Protein AF-A0A7V8VPZ3-F1 (afdb_monomer_lite)

pLDDT: mean 85.4, std 10.97, range [43.06, 96.31]

Secondary structure (DSSP, 8-state):
------EEE-TTT--EEETTTS-TTS--HHHHHHHHHHHHHHHHHHHHHHHHHHHHHIIIII---TTS-HHHHHHHHHHHHHHHHHHHHHHHHHHHHHH-------

Sequence (106 aa):
MRASDRTVPCRNCERLYPDDELDRLLWCPSCRQVVIRRANLWARGAGLLAGLATAAWVVFGIGPSPRFPFVLWLVLIVAVYYFTMKIIRRIAFEVIRSSGVPPAEA

Foldseek 3Di:
DDQDPDWDAAPFARDTDRPVQADPNRHHPQQLVVLLVVLLVQLQVQLVVQLVVLVVCCCPPVNDDPVDDPVNSVVVSVVSSVVSSVVSSVVSSVVCVVVGDHRPDD

Radius of gyration: 20.94 Å; chains: 1; bounding box: 41×29×59 Å

Structure (mmCIF, N/CA/C/O backbone):
data_AF-A0A7V8VPZ3-F1
#
_entry.id   AF-A0A7V8VPZ3-F1
#
loop_
_atom_site.group_PDB
_atom_site.id
_atom_site.type_symbol
_atom_site.label_atom_id
_atom_site.label_alt_id
_atom_site.label_comp_id
_atom_site.label_asym_id
_atom_site.label_entity_id
_atom_site.label_seq_id
_atom_site.pdbx_PDB_ins_code
_atom_site.Cartn_x
_atom_site.Cartn_y
_atom_site.Cartn_z
_atom_site.occupancy
_atom_site.B_iso_or_equiv
_atom_site.auth_seq_id
_atom_site.auth_comp_id
_atom_site.auth_asym_id
_atom_site.auth_atom_id
_atom_site.pdbx_PDB_model_num
ATOM 1 N N . MET A 1 1 ? -24.248 20.539 26.799 1.00 47.78 1 MET A N 1
ATOM 2 C CA . MET A 1 1 ? -24.481 19.237 26.138 1.00 47.78 1 MET A CA 1
ATOM 3 C C . MET A 1 1 ? -23.985 18.177 27.106 1.00 47.78 1 MET A C 1
ATOM 5 O O . MET A 1 1 ? -22.819 18.243 27.464 1.00 47.78 1 MET A O 1
ATOM 9 N N . ARG A 1 2 ? -24.860 17.328 27.660 1.00 51.97 2 ARG A N 1
ATOM 10 C CA . ARG A 1 2 ? -24.427 16.265 28.584 1.00 51.97 2 ARG A CA 1
ATOM 11 C C . ARG A 1 2 ? -23.822 15.149 27.738 1.00 51.97 2 ARG A C 1
ATOM 13 O O . ARG A 1 2 ? -24.536 14.600 26.903 1.00 51.97 2 ARG A O 1
ATOM 20 N N . ALA A 1 3 ? -22.528 14.888 27.919 1.00 58.06 3 ALA A N 1
ATOM 21 C CA . ALA A 1 3 ? -21.892 13.678 27.418 1.00 58.06 3 ALA A CA 1
ATOM 22 C C . ALA A 1 3 ? -22.738 12.480 27.871 1.00 58.06 3 ALA A C 1
ATOM 24 O O . ALA A 1 3 ? -23.221 12.448 29.006 1.00 58.06 3 ALA A O 1
ATOM 25 N N . SER A 1 4 ? -23.025 11.571 26.948 1.00 60.44 4 SER A N 1
ATOM 26 C CA . SER A 1 4 ? -23.783 10.363 27.246 1.00 60.44 4 SER A CA 1
ATOM 27 C C . SER A 1 4 ? -22.965 9.539 28.239 1.00 60.44 4 SER A C 1
ATOM 29 O O . SER A 1 4 ? -21.902 9.049 27.887 1.00 60.44 4 SER A O 1
ATOM 31 N N . ASP A 1 5 ? -23.453 9.367 29.468 1.00 69.75 5 ASP A N 1
ATOM 32 C CA . ASP A 1 5 ? -22.814 8.567 30.535 1.00 69.75 5 ASP A CA 1
ATOM 33 C C . ASP A 1 5 ? -22.828 7.048 30.234 1.00 69.75 5 ASP A C 1
ATOM 35 O O . ASP A 1 5 ? -22.655 6.194 31.102 1.00 69.75 5 ASP A O 1
ATOM 39 N N . ARG A 1 6 ? -23.109 6.681 28.977 1.00 82.12 6 ARG A N 1
ATOM 40 C CA . ARG A 1 6 ? -23.107 5.304 28.500 1.00 82.12 6 ARG A CA 1
ATOM 41 C C . ARG A 1 6 ? -21.707 4.984 28.017 1.00 82.12 6 ARG A C 1
ATOM 43 O O . ARG A 1 6 ? -21.270 5.457 26.970 1.00 82.12 6 ARG A O 1
ATOM 50 N N . THR A 1 7 ? -21.027 4.150 28.784 1.00 88.19 7 THR A N 1
ATOM 51 C CA . THR A 1 7 ? -19.813 3.494 28.324 1.00 88.19 7 THR A CA 1
ATOM 52 C C . THR A 1 7 ? -20.190 2.249 27.531 1.00 88.19 7 THR A C 1
ATOM 54 O O . THR A 1 7 ? -21.060 1.475 27.933 1.00 88.19 7 THR A O 1
ATOM 57 N N . VAL A 1 8 ? -19.559 2.068 26.374 1.00 89.69 8 VAL A N 1
ATOM 58 C CA . VAL A 1 8 ? -19.759 0.906 25.503 1.00 89.69 8 VAL A CA 1
ATOM 59 C C . VAL A 1 8 ? -18.415 0.221 25.243 1.00 89.69 8 VAL A C 1
ATOM 61 O O . VAL A 1 8 ? -17.381 0.895 25.159 1.00 89.69 8 VAL A O 1
ATOM 64 N N . PRO A 1 9 ? -18.380 -1.120 25.158 1.00 89.94 9 PRO A N 1
ATOM 65 C CA . PRO A 1 9 ? -17.141 -1.842 24.914 1.00 89.94 9 PRO A CA 1
ATOM 66 C C . PRO A 1 9 ? -16.686 -1.654 23.464 1.00 89.94 9 PRO A C 1
ATOM 68 O O . PRO A 1 9 ? -17.462 -1.790 22.516 1.00 89.94 9 PRO A O 1
ATOM 71 N N . CYS A 1 10 ? -15.396 -1.378 23.281 1.00 89.12 10 CYS A N 1
ATOM 72 C CA . CYS A 1 10 ? -14.776 -1.382 21.963 1.00 89.12 10 CYS A CA 1
ATOM 73 C C . CYS A 1 10 ? -14.850 -2.785 21.352 1.00 89.12 10 CYS A C 1
ATOM 75 O O . CYS A 1 10 ? -14.414 -3.756 21.965 1.00 89.12 10 CYS A O 1
ATOM 77 N N . ARG A 1 11 ? -15.295 -2.892 20.098 1.00 87.94 11 ARG A N 1
ATOM 78 C CA . ARG A 1 11 ? -15.447 -4.173 19.390 1.00 87.94 11 ARG A CA 1
ATOM 79 C C . ARG A 1 11 ? -14.139 -4.962 19.229 1.00 87.94 11 ARG A C 1
ATOM 81 O O . ARG A 1 11 ? -14.186 -6.154 18.959 1.00 87.94 11 ARG A O 1
ATOM 88 N N . ASN A 1 12 ? -12.988 -4.297 19.327 1.00 86.81 12 ASN A N 1
ATOM 89 C CA . ASN A 1 12 ? -11.685 -4.916 19.087 1.00 86.81 12 ASN A CA 1
ATOM 90 C C . ASN A 1 12 ? -10.898 -5.219 20.372 1.00 86.81 12 ASN A C 1
ATOM 92 O O . ASN A 1 12 ? -10.349 -6.303 20.503 1.00 86.81 12 ASN A O 1
ATOM 96 N N . CYS A 1 13 ? -10.799 -4.259 21.298 1.00 86.88 13 CYS A N 1
ATOM 97 C CA . CYS A 1 13 ? -10.031 -4.426 22.541 1.00 86.88 13 CYS A CA 1
ATOM 98 C C . CYS A 1 13 ? -10.893 -4.641 23.789 1.00 86.88 13 CYS A C 1
ATOM 100 O O . CYS A 1 13 ? -10.332 -4.731 24.876 1.00 86.88 13 CYS A O 1
ATOM 102 N N . GLU A 1 14 ? -12.223 -4.634 23.648 1.00 88.06 14 GLU A N 1
ATOM 103 C CA . GLU A 1 14 ? -13.222 -4.859 24.708 1.00 88.06 14 GLU A CA 1
ATOM 104 C C . GLU A 1 14 ? -13.177 -3.882 25.895 1.00 88.06 14 GLU A C 1
ATOM 106 O O . GLU A 1 14 ? -13.995 -3.958 26.808 1.00 88.06 14 GLU A O 1
ATOM 111 N N . ARG A 1 15 ? -12.279 -2.892 25.870 1.00 87.25 15 ARG A N 1
ATOM 112 C CA . ARG A 1 15 ? -12.235 -1.823 26.872 1.00 87.25 15 ARG A CA 1
ATOM 113 C C . ARG A 1 15 ? -13.439 -0.898 26.727 1.00 87.25 15 ARG A C 1
ATOM 115 O O . ARG A 1 15 ? -13.870 -0.602 25.610 1.00 87.25 15 ARG A O 1
ATOM 122 N N . LEU A 1 16 ? -13.943 -0.430 27.864 1.00 90.44 16 LEU A N 1
ATOM 123 C CA . LEU A 1 16 ? -15.052 0.512 27.954 1.00 90.44 16 LEU A CA 1
ATOM 124 C C . LEU A 1 16 ? -14.574 1.919 27.594 1.00 90.44 16 LEU A C 1
ATOM 126 O O . LEU A 1 16 ? -13.602 2.409 28.167 1.00 90.44 16 LEU A O 1
ATOM 130 N N . TYR A 1 17 ? -15.273 2.554 26.660 1.00 89.06 17 TYR A N 1
ATOM 131 C CA . TYR A 1 17 ? -15.064 3.950 26.287 1.00 89.06 17 TYR A CA 1
ATOM 132 C C . TYR A 1 17 ? -16.410 4.691 26.283 1.00 89.06 17 TYR A C 1
ATOM 134 O O . TYR A 1 17 ? -17.450 4.046 26.107 1.00 89.06 17 TYR A O 1
ATOM 142 N N . PRO A 1 18 ? -16.418 6.019 26.484 1.00 89.38 18 PRO A N 1
ATOM 143 C CA . PRO A 1 18 ? -17.605 6.845 26.274 1.00 89.38 18 PRO A CA 1
ATOM 144 C C . PRO A 1 18 ? -18.126 6.685 24.840 1.00 89.38 18 PRO A C 1
ATOM 146 O O . PRO A 1 18 ? -17.331 6.714 23.904 1.00 89.38 18 PRO A O 1
ATOM 149 N N . ASP A 1 19 ? -19.437 6.515 24.648 1.00 86.94 19 ASP A N 1
ATOM 150 C CA . ASP A 1 19 ? -20.047 6.285 23.322 1.00 86.94 19 ASP A CA 1
ATOM 151 C C . ASP A 1 19 ? -19.671 7.355 22.272 1.00 86.94 19 ASP A C 1
ATOM 153 O O . ASP A 1 19 ? -19.563 7.061 21.084 1.00 86.94 19 ASP A O 1
ATOM 157 N N . ASP A 1 20 ? -19.391 8.589 22.700 1.00 88.38 20 ASP A N 1
ATOM 158 C CA . ASP A 1 20 ? -18.953 9.695 21.843 1.00 88.38 20 ASP A CA 1
ATOM 159 C C . ASP A 1 20 ? -17.486 9.608 21.381 1.00 88.38 20 ASP A C 1
ATOM 161 O O . ASP A 1 20 ? -17.115 10.253 20.396 1.00 88.38 20 ASP A O 1
ATOM 165 N N . GLU A 1 21 ? -16.655 8.795 22.037 1.00 86.75 21 GLU A N 1
ATOM 166 C CA . GLU A 1 21 ? -15.266 8.552 21.634 1.00 86.75 21 GLU A CA 1
ATOM 167 C C . GLU A 1 21 ? -15.114 7.395 20.637 1.00 86.75 21 GLU A C 1
ATOM 169 O O . GLU A 1 21 ? -14.086 7.300 19.949 1.00 86.75 21 GLU A O 1
ATOM 174 N N . LEU A 1 22 ? -16.102 6.499 20.545 1.00 87.44 22 LEU A N 1
ATOM 175 C CA . LEU A 1 22 ? -16.060 5.410 19.576 1.00 87.44 22 LEU A CA 1
ATOM 176 C C . LEU A 1 22 ? -16.502 5.886 18.187 1.00 87.44 22 LEU A C 1
ATOM 178 O O . LEU A 1 22 ? -17.355 6.755 18.016 1.00 87.44 22 LEU A O 1
ATOM 182 N N . ASP A 1 23 ? -15.922 5.286 17.145 1.00 88.12 23 ASP A N 1
ATOM 183 C CA . ASP A 1 23 ? -16.427 5.496 15.790 1.00 88.12 23 ASP A CA 1
ATOM 184 C C . ASP A 1 23 ? -17.795 4.811 15.576 1.00 88.12 23 ASP A C 1
ATOM 186 O O . ASP A 1 23 ? -18.251 4.009 16.390 1.00 88.12 23 ASP A O 1
ATOM 190 N N . ARG A 1 24 ? -18.438 5.070 14.427 1.00 85.25 24 ARG A N 1
ATOM 191 C CA . ARG A 1 24 ? -19.747 4.484 14.049 1.00 85.25 24 ARG A CA 1
ATOM 192 C C . ARG A 1 24 ? -19.823 2.949 14.103 1.00 85.25 24 ARG A C 1
ATOM 194 O O . ARG A 1 24 ? -20.900 2.389 13.946 1.00 85.25 24 ARG A O 1
ATOM 201 N N . LEU A 1 25 ? -18.694 2.266 14.228 1.00 84.06 25 LEU A N 1
ATOM 202 C CA . LEU A 1 25 ? -18.561 0.814 14.233 1.00 84.06 25 LEU A CA 1
ATOM 203 C C . LEU A 1 25 ? -18.042 0.301 15.587 1.00 84.06 25 LEU A C 1
ATOM 205 O O . LEU A 1 25 ? -17.619 -0.855 15.664 1.00 84.06 25 LEU A O 1
ATOM 209 N N . LEU A 1 26 ? -18.081 1.136 16.632 1.00 88.12 26 LEU A N 1
ATOM 210 C CA . LEU A 1 26 ? -17.642 0.837 17.995 1.00 88.12 26 LEU A CA 1
ATOM 211 C C . LEU A 1 26 ? -16.142 0.529 18.090 1.00 88.12 26 LEU A C 1
ATOM 213 O O . LEU A 1 26 ? -15.720 -0.379 18.808 1.00 88.12 26 LEU A O 1
ATOM 217 N N . TRP A 1 27 ? -15.310 1.262 17.346 1.00 88.94 27 TRP A N 1
ATOM 218 C CA . TRP A 1 27 ? -13.854 1.183 17.482 1.00 88.94 27 TRP A CA 1
ATOM 219 C C . TRP A 1 27 ? -13.300 2.400 18.210 1.00 88.94 27 TRP A C 1
ATOM 221 O O . TRP A 1 27 ? -13.571 3.537 17.829 1.00 88.94 27 TRP A O 1
ATOM 231 N N . CYS A 1 28 ? -12.447 2.153 19.202 1.00 89.81 28 CYS A N 1
ATOM 232 C CA . CYS A 1 28 ? -11.723 3.205 19.903 1.00 89.81 28 CYS A CA 1
ATOM 233 C C . CYS A 1 28 ? -10.596 3.809 19.027 1.00 89.81 28 CYS A C 1
ATOM 235 O O . CYS A 1 28 ? -10.074 3.150 18.109 1.00 89.81 28 CYS A O 1
ATOM 237 N N . PRO A 1 29 ? -10.168 5.056 19.306 1.00 88.19 29 PRO A N 1
ATOM 238 C CA . PRO A 1 29 ? -9.170 5.757 18.498 1.00 88.19 29 PRO A CA 1
ATOM 239 C C . PRO A 1 29 ? -7.804 5.056 18.466 1.00 88.19 29 PRO A C 1
ATOM 241 O O . PRO A 1 29 ? -7.135 5.081 17.430 1.00 88.19 29 PRO A O 1
ATOM 244 N N . SER A 1 30 ? -7.401 4.381 19.548 1.00 88.38 30 SER A N 1
ATOM 245 C CA . SER A 1 30 ? -6.135 3.638 19.615 1.00 88.38 30 SER A CA 1
ATOM 246 C C . SER A 1 30 ? -6.125 2.439 18.660 1.00 88.38 30 SER A C 1
ATOM 248 O O . SER A 1 30 ? -5.230 2.337 17.818 1.00 88.38 30 SER A O 1
ATOM 250 N N . CYS A 1 31 ? -7.158 1.589 18.694 1.00 87.25 31 CYS A N 1
ATOM 251 C CA . CYS A 1 31 ? -7.295 0.456 17.770 1.00 87.25 31 CYS A CA 1
ATOM 252 C C . CYS A 1 31 ? -7.331 0.929 16.311 1.00 87.25 31 CYS A C 1
ATOM 254 O O . CYS A 1 31 ? -6.659 0.362 15.445 1.00 87.25 31 CYS A O 1
ATOM 256 N N . ARG A 1 32 ? -8.045 2.028 16.035 1.00 87.81 32 ARG A N 1
ATOM 257 C CA . ARG A 1 32 ? -8.101 2.631 14.698 1.00 87.81 32 ARG A CA 1
ATOM 258 C C . ARG A 1 32 ? -6.728 3.104 14.214 1.00 87.81 32 ARG A C 1
ATOM 260 O O . ARG A 1 32 ? -6.386 2.874 13.052 1.00 87.81 32 ARG A O 1
ATOM 267 N N . GLN A 1 33 ? -5.926 3.739 15.071 1.00 89.44 33 GLN A N 1
ATOM 268 C CA . GLN A 1 33 ? -4.575 4.168 14.695 1.00 89.44 33 GLN A CA 1
ATOM 269 C C . GLN A 1 33 ? -3.674 2.986 14.324 1.00 89.44 33 GLN A C 1
ATOM 271 O O . GLN A 1 33 ? -2.916 3.089 13.356 1.00 89.44 33 GLN A O 1
ATOM 276 N N . VAL A 1 34 ? -3.776 1.858 15.033 1.00 88.44 34 VAL A N 1
ATOM 277 C CA . VAL A 1 34 ? -3.005 0.647 14.710 1.00 88.44 34 VAL A CA 1
ATOM 278 C C . VAL A 1 34 ? -3.368 0.127 13.319 1.00 88.44 34 VAL A C 1
ATOM 280 O O . VAL A 1 34 ? -2.469 -0.142 12.520 1.00 88.44 34 VAL A O 1
ATOM 283 N N . VAL A 1 35 ? -4.662 0.060 12.985 1.00 89.31 35 VAL A N 1
ATOM 284 C CA . VAL A 1 35 ? -5.121 -0.370 11.649 1.00 89.31 35 VAL A CA 1
ATOM 285 C C . VAL A 1 35 ? -4.570 0.549 10.570 1.00 89.31 35 VAL A C 1
ATOM 287 O O . VAL A 1 35 ? -4.027 0.073 9.578 1.00 89.31 35 VAL A O 1
ATOM 290 N N . ILE A 1 36 ? -4.654 1.868 10.769 1.00 89.81 36 ILE A N 1
ATOM 291 C CA . ILE A 1 36 ? -4.155 2.851 9.800 1.00 89.81 36 ILE A CA 1
ATOM 292 C C . ILE A 1 36 ? -2.645 2.690 9.594 1.00 89.81 36 ILE A C 1
ATOM 294 O O . ILE A 1 36 ? -2.181 2.712 8.453 1.00 89.81 36 ILE A O 1
ATOM 298 N N . ARG A 1 37 ? -1.870 2.506 10.672 1.00 90.31 37 ARG A N 1
ATOM 299 C CA . ARG A 1 37 ? -0.419 2.282 10.582 1.00 90.31 37 ARG A CA 1
ATOM 300 C C . ARG A 1 37 ? -0.099 1.003 9.813 1.00 90.31 37 ARG A C 1
ATOM 302 O O . ARG A 1 37 ? 0.714 1.052 8.892 1.00 90.31 37 ARG A O 1
ATOM 309 N N . ARG A 1 38 ? -0.766 -0.112 10.130 1.00 88.56 38 ARG A N 1
ATOM 310 C CA . ARG A 1 38 ? -0.564 -1.392 9.431 1.00 88.56 38 ARG A CA 1
ATOM 311 C C . ARG A 1 38 ? -0.986 -1.308 7.965 1.00 88.56 38 ARG A C 1
ATOM 313 O O . ARG A 1 38 ? -0.212 -1.697 7.099 1.00 88.56 38 ARG A O 1
ATOM 320 N N . ALA A 1 39 ? -2.150 -0.736 7.665 1.00 90.06 39 ALA A N 1
ATOM 321 C CA . ALA A 1 39 ? -2.621 -0.546 6.295 1.00 90.06 39 ALA A CA 1
ATOM 322 C C . ALA A 1 39 ? -1.658 0.324 5.471 1.00 90.06 39 ALA A C 1
ATOM 324 O O . ALA A 1 39 ? -1.389 0.020 4.312 1.00 90.06 39 ALA A O 1
ATOM 325 N N . ASN A 1 40 ? -1.081 1.372 6.072 1.00 91.62 40 ASN A N 1
ATOM 326 C CA . ASN A 1 40 ? -0.044 2.178 5.426 1.00 91.62 40 ASN A CA 1
ATOM 327 C C . ASN A 1 40 ? 1.241 1.383 5.165 1.00 91.62 40 ASN A C 1
ATOM 329 O O . ASN A 1 40 ? 1.857 1.568 4.117 1.00 91.62 40 ASN A O 1
ATOM 333 N N . LEU A 1 41 ? 1.652 0.518 6.096 1.00 92.62 41 LEU A N 1
ATOM 334 C CA . LEU A 1 41 ? 2.832 -0.330 5.928 1.00 92.62 41 LEU A CA 1
ATOM 335 C C . LEU A 1 41 ? 2.636 -1.321 4.772 1.00 92.62 41 LEU A C 1
ATOM 337 O O . LEU A 1 41 ? 3.472 -1.381 3.874 1.00 92.62 41 LEU A O 1
ATOM 341 N N . TRP A 1 42 ? 1.492 -2.011 4.742 1.00 91.62 42 TRP A N 1
ATOM 342 C CA . TRP A 1 42 ? 1.117 -2.911 3.648 1.00 91.62 42 TRP A CA 1
ATOM 343 C C . TRP A 1 42 ? 1.031 -2.185 2.305 1.00 91.62 42 TRP A C 1
ATOM 345 O O . TRP A 1 42 ? 1.565 -2.665 1.310 1.00 91.62 42 TRP A O 1
ATOM 355 N N . ALA A 1 43 ? 0.429 -0.994 2.276 1.00 89.81 43 ALA A N 1
ATOM 356 C CA . ALA A 1 43 ? 0.337 -0.182 1.067 1.00 89.81 43 ALA A CA 1
ATOM 357 C C . ALA A 1 43 ? 1.708 0.254 0.533 1.00 89.81 43 ALA A C 1
ATOM 359 O O . ALA A 1 43 ? 1.928 0.225 -0.677 1.00 89.81 43 ALA A O 1
ATOM 360 N N . ARG A 1 44 ? 2.636 0.638 1.420 1.00 91.12 44 ARG A N 1
ATOM 361 C CA . ARG A 1 44 ? 4.024 0.958 1.050 1.00 91.12 44 ARG A CA 1
ATOM 362 C C . ARG A 1 44 ? 4.741 -0.263 0.486 1.00 91.12 44 ARG A C 1
ATOM 364 O O . ARG A 1 44 ? 5.338 -0.158 -0.579 1.00 91.12 44 ARG A O 1
ATOM 371 N N . GLY A 1 45 ? 4.647 -1.405 1.169 1.00 93.31 45 GLY A N 1
ATOM 372 C CA . GLY A 1 45 ? 5.271 -2.655 0.730 1.00 93.31 45 GLY A CA 1
ATOM 373 C C . GLY A 1 45 ? 4.767 -3.102 -0.642 1.00 93.31 45 GLY A C 1
ATOM 374 O O . GLY A 1 45 ? 5.564 -3.330 -1.546 1.00 93.31 45 GLY A O 1
ATOM 375 N N . ALA A 1 46 ? 3.447 -3.139 -0.834 1.00 91.94 46 ALA A N 1
ATOM 376 C CA . ALA A 1 46 ? 2.847 -3.511 -2.112 1.00 91.94 46 ALA A CA 1
ATOM 377 C C . ALA A 1 46 ? 3.188 -2.519 -3.235 1.00 91.94 46 ALA A C 1
ATOM 379 O O . ALA A 1 46 ? 3.506 -2.937 -4.345 1.00 91.94 46 ALA A O 1
ATOM 380 N N . GLY A 1 47 ? 3.174 -1.212 -2.945 1.00 90.25 47 GLY A N 1
ATOM 381 C CA . GLY A 1 47 ? 3.593 -0.188 -3.900 1.00 90.25 47 GLY A CA 1
ATOM 382 C C . GLY A 1 47 ? 5.045 -0.372 -4.342 1.00 90.25 47 GLY A C 1
ATOM 383 O O . GLY A 1 47 ? 5.323 -0.336 -5.539 1.00 90.25 47 GLY A O 1
ATOM 384 N N . LEU A 1 48 ? 5.966 -0.600 -3.397 1.00 93.75 48 LEU A N 1
ATOM 385 C CA . LEU A 1 48 ? 7.379 -0.853 -3.698 1.00 93.75 48 LEU A CA 1
ATOM 386 C C . LEU A 1 48 ? 7.558 -2.116 -4.541 1.00 93.75 48 LEU A C 1
ATOM 388 O O . LEU A 1 48 ? 8.263 -2.070 -5.543 1.00 93.75 48 LEU A O 1
ATOM 392 N N . LEU A 1 49 ? 6.888 -3.213 -4.182 1.00 96.31 49 LEU A N 1
ATOM 393 C CA . LEU A 1 49 ? 6.932 -4.457 -4.952 1.00 96.31 49 LEU A CA 1
ATOM 394 C C . LEU A 1 49 ? 6.434 -4.254 -6.388 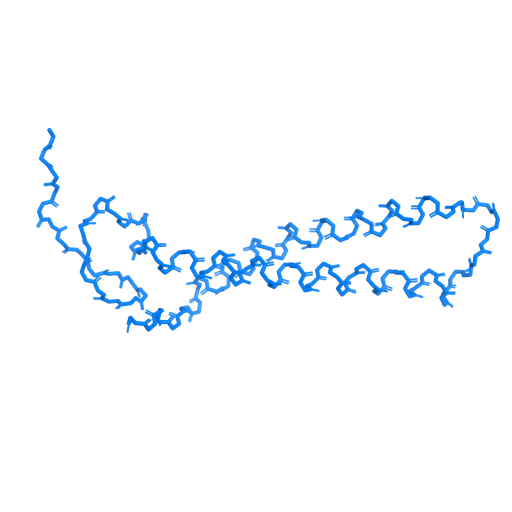1.00 96.31 49 LEU A C 1
ATOM 396 O O . LEU A 1 49 ? 7.102 -4.681 -7.324 1.00 96.31 49 LEU A O 1
ATOM 400 N N . ALA A 1 50 ? 5.314 -3.553 -6.578 1.00 93.50 50 ALA A N 1
ATOM 401 C CA . ALA A 1 50 ? 4.781 -3.259 -7.907 1.00 93.50 50 ALA A CA 1
ATOM 402 C C . ALA A 1 50 ? 5.717 -2.353 -8.726 1.00 93.50 50 ALA A C 1
ATOM 404 O O . ALA A 1 50 ? 5.955 -2.606 -9.908 1.00 93.50 50 ALA A O 1
ATOM 405 N N . GLY A 1 51 ? 6.286 -1.319 -8.099 1.00 93.00 51 GLY A N 1
ATOM 406 C CA . GLY A 1 51 ? 7.255 -0.427 -8.738 1.00 93.00 51 GLY A CA 1
ATOM 407 C C . GLY A 1 51 ? 8.533 -1.158 -9.159 1.00 93.00 51 GLY A C 1
ATOM 408 O O . GLY A 1 51 ? 8.974 -1.007 -10.296 1.00 93.00 51 GLY A O 1
ATOM 409 N N . LEU A 1 52 ? 9.088 -2.001 -8.281 1.00 94.75 52 LEU A N 1
ATOM 410 C CA . LEU A 1 52 ? 10.270 -2.819 -8.570 1.00 94.75 52 LEU A CA 1
ATOM 411 C C . LEU A 1 52 ? 9.995 -3.865 -9.652 1.00 94.75 52 LEU A C 1
ATOM 413 O O . LEU A 1 52 ? 10.812 -4.020 -10.553 1.00 94.75 52 LEU A O 1
ATOM 417 N N . ALA A 1 53 ? 8.841 -4.536 -9.609 1.00 95.25 53 ALA A N 1
ATOM 418 C CA . ALA A 1 53 ? 8.435 -5.475 -10.651 1.00 95.25 53 ALA A CA 1
ATOM 419 C C . ALA A 1 53 ? 8.310 -4.778 -12.014 1.00 95.25 53 ALA A C 1
ATOM 421 O O . ALA A 1 53 ? 8.779 -5.301 -13.022 1.00 95.25 53 ALA A O 1
ATOM 422 N N . THR A 1 54 ? 7.753 -3.563 -12.035 1.00 92.44 54 THR A N 1
ATOM 423 C CA . THR A 1 54 ? 7.661 -2.744 -13.252 1.00 92.44 54 THR A CA 1
ATOM 424 C C . THR A 1 54 ? 9.048 -2.349 -13.753 1.00 92.44 54 THR A C 1
ATOM 426 O O . THR A 1 54 ? 9.341 -2.504 -14.933 1.00 92.44 54 THR A O 1
ATOM 429 N N . ALA A 1 55 ? 9.936 -1.886 -12.871 1.00 90.88 55 ALA A N 1
ATOM 430 C CA . ALA A 1 55 ? 11.305 -1.534 -13.242 1.00 90.88 55 ALA A CA 1
ATOM 431 C C . ALA A 1 55 ? 12.079 -2.744 -13.796 1.00 90.88 55 ALA A C 1
ATOM 433 O O . ALA A 1 55 ? 12.723 -2.639 -14.839 1.00 90.88 55 ALA A O 1
ATOM 434 N N . ALA A 1 56 ? 11.967 -3.903 -13.141 1.00 93.44 56 ALA A N 1
ATOM 435 C CA . ALA A 1 56 ? 12.565 -5.149 -13.606 1.00 93.44 56 ALA A CA 1
ATOM 436 C C . ALA A 1 56 ? 12.019 -5.544 -14.985 1.00 93.44 56 ALA A C 1
ATOM 438 O O . ALA A 1 56 ? 12.795 -5.848 -15.887 1.00 93.44 56 ALA A O 1
ATOM 439 N N . TRP A 1 57 ? 10.701 -5.461 -15.187 1.00 91.69 57 TRP A N 1
ATOM 440 C CA . TRP A 1 57 ? 10.075 -5.723 -16.483 1.00 91.69 57 TRP A CA 1
ATOM 441 C C . TRP A 1 57 ? 10.640 -4.831 -17.593 1.00 91.69 57 TRP A C 1
ATOM 443 O O . TRP A 1 57 ? 10.932 -5.308 -18.687 1.00 91.69 57 TRP A O 1
ATOM 453 N N . VAL A 1 58 ? 10.825 -3.538 -17.324 1.00 88.00 58 VAL A N 1
ATOM 454 C CA . VAL A 1 58 ? 11.380 -2.596 -18.307 1.00 88.00 58 VAL A CA 1
ATOM 455 C C . VAL A 1 58 ? 12.807 -2.982 -18.695 1.00 88.00 58 VAL A C 1
ATOM 457 O O . VAL A 1 58 ? 13.130 -3.015 -19.883 1.00 88.00 58 VAL A O 1
ATOM 460 N N . VAL A 1 59 ? 13.644 -3.311 -17.709 1.00 87.94 59 VAL A N 1
ATOM 461 C CA . VAL A 1 59 ? 15.054 -3.663 -17.930 1.00 87.94 59 VAL A CA 1
ATOM 462 C C . VAL A 1 59 ? 15.197 -4.989 -18.677 1.00 87.94 59 VAL A C 1
ATOM 464 O O . VAL A 1 59 ? 15.967 -5.057 -19.632 1.00 87.94 59 VAL A O 1
ATOM 467 N N . PHE A 1 60 ? 14.458 -6.026 -18.273 1.00 91.50 60 PHE A N 1
ATOM 468 C CA . PHE A 1 60 ? 14.629 -7.381 -18.809 1.00 91.50 60 PHE A CA 1
ATOM 469 C C . PHE A 1 60 ? 13.737 -7.699 -20.014 1.00 91.50 60 PHE A C 1
ATOM 471 O O . PHE A 1 60 ? 14.112 -8.527 -20.837 1.00 91.50 60 PHE A O 1
ATOM 478 N N . GLY A 1 61 ? 12.561 -7.077 -20.121 1.00 86.06 61 GLY A N 1
ATOM 479 C CA . GLY A 1 61 ? 11.575 -7.393 -21.156 1.00 86.06 61 GLY A CA 1
ATOM 480 C C . GLY A 1 61 ? 11.644 -6.487 -22.384 1.00 86.06 61 GLY A C 1
ATOM 481 O O . GLY A 1 61 ? 11.501 -6.966 -23.504 1.00 86.06 61 GLY A O 1
ATOM 482 N N . ILE A 1 62 ? 11.843 -5.180 -22.188 1.00 82.00 62 ILE A N 1
ATOM 483 C CA . ILE A 1 62 ? 11.770 -4.187 -23.278 1.00 82.00 62 ILE A CA 1
ATOM 484 C C . ILE A 1 62 ? 13.168 -3.786 -23.759 1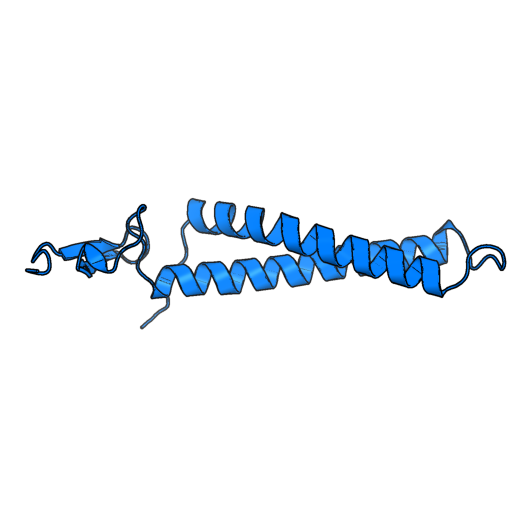.00 82.00 62 ILE A C 1
ATOM 486 O O . ILE A 1 62 ? 13.372 -3.561 -24.952 1.00 82.00 62 ILE A O 1
ATOM 490 N N . GLY A 1 63 ? 14.133 -3.714 -22.838 1.00 68.19 63 GLY A N 1
ATOM 491 C CA . GLY A 1 63 ? 15.458 -3.167 -23.102 1.00 68.19 63 GLY A CA 1
ATOM 492 C C . GLY A 1 63 ? 15.426 -1.637 -23.274 1.00 68.19 63 GLY A C 1
ATOM 493 O O . GLY A 1 63 ? 14.420 -1.058 -23.698 1.00 68.19 63 GLY A O 1
ATOM 494 N N . PRO A 1 64 ? 16.508 -0.924 -22.925 1.00 66.31 64 PRO A N 1
ATOM 495 C CA . PRO A 1 64 ? 16.558 0.527 -23.063 1.00 66.31 64 PRO A CA 1
ATOM 496 C C . PRO A 1 64 ? 16.549 0.915 -24.550 1.00 66.31 64 PRO A C 1
ATOM 498 O O . PRO A 1 64 ? 17.562 0.816 -25.237 1.00 66.31 64 PRO A O 1
ATOM 501 N N . SER A 1 65 ? 15.398 1.359 -25.062 1.00 70.44 65 SER A N 1
ATOM 502 C CA . SER A 1 65 ? 15.294 1.893 -26.423 1.00 70.44 65 SER A CA 1
ATOM 503 C C . SER A 1 65 ? 15.461 3.420 -26.418 1.00 70.44 65 SER A C 1
ATOM 505 O O . SER A 1 65 ? 14.845 4.097 -25.593 1.00 70.44 65 SER A O 1
ATOM 507 N N . PRO A 1 66 ? 16.218 4.010 -27.359 1.00 71.44 66 PRO A N 1
ATOM 508 C CA . PRO A 1 66 ? 16.392 5.464 -27.437 1.00 71.44 66 PRO A CA 1
ATOM 509 C C . PRO A 1 66 ? 15.098 6.222 -27.784 1.00 71.44 66 PRO A C 1
ATOM 511 O O . PRO A 1 66 ? 15.033 7.436 -27.622 1.00 71.44 66 PRO A O 1
ATOM 514 N N . ARG A 1 67 ? 14.048 5.518 -28.236 1.00 75.44 67 ARG A N 1
ATOM 515 C CA . ARG A 1 67 ? 12.728 6.100 -28.530 1.00 75.44 67 ARG A CA 1
ATOM 516 C C . ARG A 1 67 ? 11.901 6.382 -27.276 1.00 75.44 67 ARG A C 1
ATOM 518 O O . ARG A 1 67 ? 10.987 7.197 -27.337 1.00 75.44 67 ARG A O 1
ATOM 525 N N . PHE A 1 68 ? 12.201 5.713 -26.164 1.00 76.81 68 PHE A N 1
ATOM 526 C CA . PHE A 1 68 ? 11.479 5.877 -24.908 1.00 76.81 68 PHE A CA 1
ATOM 527 C C . PHE A 1 68 ? 12.415 6.472 -23.851 1.00 76.81 68 PHE A C 1
ATOM 529 O O . PHE A 1 68 ? 13.191 5.736 -23.236 1.00 76.81 68 PHE A O 1
ATOM 536 N N . PRO A 1 69 ? 12.387 7.800 -23.636 1.00 82.81 69 PRO A N 1
ATOM 537 C CA . PRO A 1 69 ? 13.261 8.442 -22.667 1.00 82.81 69 PRO A CA 1
ATOM 538 C C . PRO A 1 69 ? 13.055 7.868 -21.265 1.00 82.81 69 PRO A C 1
ATOM 540 O O . PRO A 1 69 ? 11.932 7.604 -20.834 1.00 82.81 69 PRO A O 1
ATOM 543 N N . PHE A 1 70 ? 14.155 7.756 -20.522 1.00 83.81 70 PHE A N 1
ATOM 544 C CA . PHE A 1 70 ? 14.183 7.264 -19.142 1.00 83.81 70 PHE A CA 1
ATOM 545 C C . PHE A 1 70 ? 13.163 7.968 -18.228 1.00 83.81 70 PHE A C 1
ATOM 547 O O . PHE A 1 70 ? 12.564 7.349 -17.352 1.00 83.81 70 PHE A O 1
ATOM 554 N N . VAL A 1 71 ? 12.900 9.252 -18.487 1.00 87.75 71 VAL A N 1
ATOM 555 C CA . VAL A 1 71 ? 11.915 10.057 -17.752 1.00 87.75 71 VAL A CA 1
ATOM 556 C C . VAL A 1 71 ? 10.497 9.481 -17.858 1.00 87.75 71 VAL A C 1
ATOM 558 O O . VAL A 1 71 ? 9.794 9.441 -16.853 1.00 87.75 71 VAL A O 1
ATOM 561 N N . LEU A 1 72 ? 10.074 8.976 -19.025 1.00 89.69 72 LEU A N 1
ATOM 562 C CA . LEU A 1 72 ? 8.741 8.373 -19.182 1.00 89.69 72 LEU A CA 1
ATOM 563 C C . LEU A 1 72 ? 8.603 7.088 -18.360 1.00 89.69 72 LEU A C 1
ATOM 565 O O . LEU A 1 72 ? 7.562 6.862 -17.743 1.00 89.69 72 LEU A O 1
ATOM 569 N N . TRP A 1 73 ? 9.661 6.278 -18.298 1.00 88.88 73 TRP A N 1
ATOM 570 C CA . TRP A 1 73 ? 9.677 5.074 -17.468 1.00 88.88 73 TRP A CA 1
ATOM 571 C C . TRP A 1 73 ? 9.605 5.401 -15.982 1.00 88.88 73 TRP A C 1
ATOM 573 O O . TRP A 1 73 ? 8.835 4.771 -15.260 1.00 88.88 73 TRP A O 1
ATOM 583 N N . LEU A 1 74 ? 10.337 6.421 -15.529 1.00 90.94 74 LEU A N 1
ATOM 584 C CA . LEU A 1 74 ? 10.232 6.895 -14.150 1.00 90.94 74 LEU A CA 1
ATOM 585 C C . LEU A 1 74 ? 8.813 7.359 -13.816 1.00 90.94 74 LEU A C 1
ATOM 587 O O . LEU A 1 74 ? 8.278 6.972 -12.779 1.00 90.94 74 LEU A O 1
ATOM 591 N N . VAL A 1 75 ? 8.181 8.138 -14.700 1.00 94.56 75 VAL A N 1
ATOM 592 C CA . VAL A 1 75 ? 6.794 8.589 -14.509 1.00 94.56 75 VAL A CA 1
ATOM 593 C C . VAL A 1 75 ? 5.843 7.397 -14.401 1.00 94.56 75 VAL A C 1
ATOM 595 O O . VAL A 1 75 ? 5.009 7.369 -13.497 1.00 94.56 75 VAL A O 1
ATOM 598 N N . LEU A 1 76 ? 5.994 6.386 -15.262 1.00 92.69 76 LEU A N 1
ATOM 599 C CA . LEU A 1 76 ? 5.182 5.171 -15.207 1.00 92.69 76 LEU A CA 1
ATOM 600 C C . LEU A 1 76 ? 5.374 4.413 -13.886 1.00 92.69 76 LEU A C 1
ATOM 602 O O . LEU A 1 76 ? 4.391 4.054 -13.244 1.00 92.69 76 LEU A O 1
ATOM 606 N N . ILE A 1 77 ? 6.619 4.198 -13.456 1.00 93.06 77 ILE A N 1
ATOM 607 C CA . ILE A 1 77 ? 6.931 3.489 -12.205 1.00 93.06 77 ILE A CA 1
ATOM 608 C C . ILE A 1 77 ? 6.324 4.228 -11.005 1.00 93.06 77 ILE A C 1
ATOM 610 O O . ILE A 1 77 ? 5.695 3.606 -10.147 1.00 93.06 77 ILE A O 1
ATOM 614 N N . VAL A 1 78 ? 6.455 5.558 -10.961 1.00 95.12 78 VAL A N 1
ATOM 615 C CA . VAL A 1 78 ? 5.864 6.393 -9.904 1.00 95.12 78 VAL A CA 1
ATOM 616 C C . VAL A 1 78 ? 4.338 6.318 -9.930 1.00 95.12 78 VAL A C 1
ATOM 618 O O . VAL A 1 78 ? 3.716 6.196 -8.872 1.00 95.12 78 VAL A O 1
ATOM 621 N N . ALA A 1 79 ? 3.723 6.342 -11.115 1.00 95.94 79 ALA A N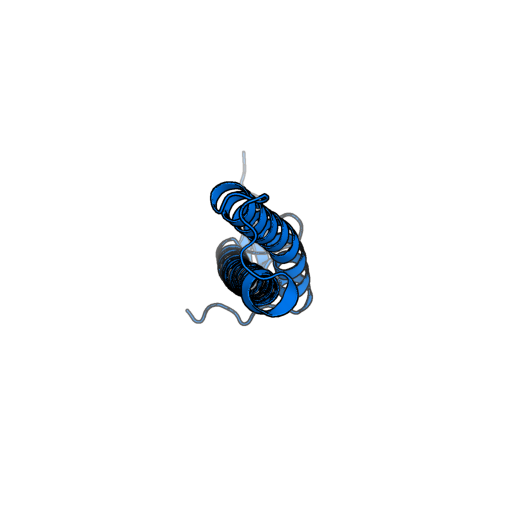 1
ATOM 622 C CA . ALA A 1 79 ? 2.281 6.186 -11.255 1.00 95.94 79 ALA A CA 1
ATOM 623 C C . ALA A 1 79 ? 1.822 4.821 -10.719 1.00 95.94 79 ALA A C 1
ATOM 625 O O . ALA A 1 79 ? 0.940 4.770 -9.860 1.00 95.94 79 ALA A O 1
ATOM 626 N N . VAL A 1 80 ? 2.458 3.725 -11.147 1.00 95.31 80 VAL A N 1
ATOM 627 C CA . VAL A 1 80 ? 2.147 2.363 -10.679 1.00 95.31 80 VAL A CA 1
ATOM 628 C C . VAL A 1 80 ? 2.283 2.258 -9.161 1.00 95.31 80 VAL A C 1
ATOM 630 O O . VAL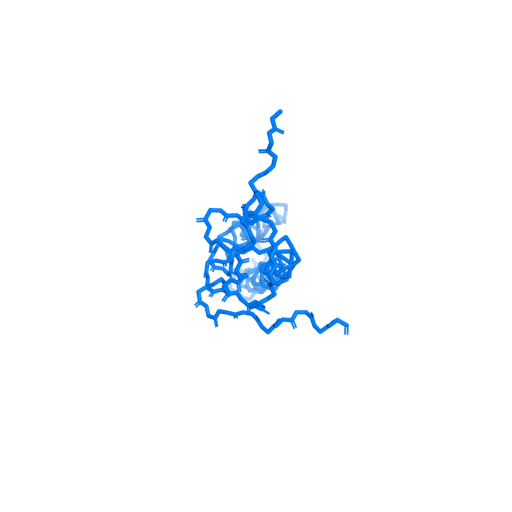 A 1 80 ? 1.370 1.759 -8.498 1.00 95.31 80 VAL A O 1
ATOM 633 N N . TYR A 1 81 ? 3.373 2.780 -8.593 1.00 93.50 81 TYR A N 1
ATOM 634 C CA . TYR A 1 81 ? 3.577 2.840 -7.146 1.00 93.50 81 TYR A CA 1
ATOM 635 C C . TYR A 1 81 ? 2.421 3.570 -6.444 1.00 93.50 81 TYR A C 1
ATOM 637 O O . TYR A 1 81 ? 1.823 3.036 -5.506 1.00 93.50 81 TYR A O 1
ATOM 645 N N . TYR A 1 82 ? 2.068 4.768 -6.919 1.00 94.94 82 TYR A N 1
ATOM 646 C CA . TYR A 1 82 ? 1.034 5.605 -6.311 1.00 94.94 82 TYR A CA 1
ATOM 647 C C . TYR A 1 82 ? -0.352 4.950 -6.360 1.00 94.94 82 TYR A C 1
ATOM 649 O O . TYR A 1 82 ? -1.055 4.905 -5.345 1.00 94.94 82 TYR A O 1
ATOM 657 N N . PHE A 1 83 ? -0.746 4.409 -7.516 1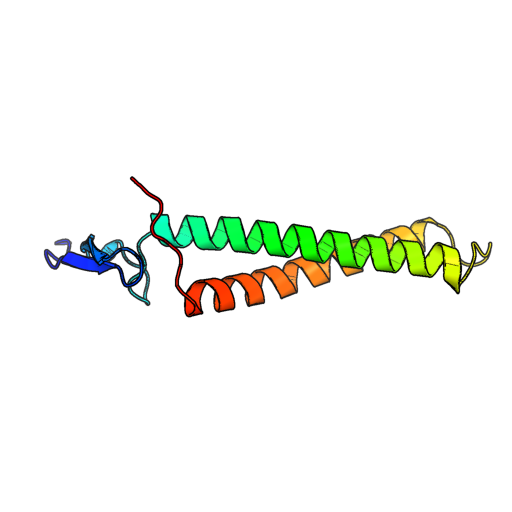.00 95.12 83 PHE A N 1
ATOM 658 C CA . PHE A 1 83 ? -2.039 3.742 -7.672 1.00 95.12 83 PHE A CA 1
ATOM 659 C C . PHE A 1 83 ? -2.123 2.476 -6.823 1.00 95.12 83 PHE A C 1
ATOM 661 O O . PHE A 1 83 ? -3.103 2.297 -6.095 1.00 95.12 83 PHE A O 1
ATOM 668 N N . THR A 1 84 ? -1.075 1.651 -6.836 1.00 92.69 84 THR A N 1
ATOM 669 C CA . THR A 1 84 ? -1.009 0.434 -6.018 1.00 92.69 84 THR A CA 1
ATOM 670 C C . THR A 1 84 ? -1.127 0.776 -4.538 1.00 92.69 84 THR A C 1
ATOM 672 O O . THR A 1 84 ? -1.967 0.216 -3.836 1.00 92.69 84 THR A O 1
ATOM 675 N N . MET A 1 85 ? -0.365 1.765 -4.063 1.00 91.19 85 MET A N 1
ATOM 676 C CA . MET A 1 85 ? -0.429 2.217 -2.676 1.00 91.19 85 MET A CA 1
ATOM 677 C C . MET A 1 85 ? -1.841 2.695 -2.302 1.00 91.19 85 MET A C 1
ATOM 679 O O . MET A 1 85 ? -2.361 2.332 -1.246 1.00 91.19 85 MET A O 1
ATOM 683 N N . LYS A 1 86 ? -2.490 3.491 -3.160 1.00 93.06 86 LYS A N 1
ATOM 684 C CA . LYS A 1 86 ? -3.836 4.026 -2.904 1.00 93.06 86 LYS A CA 1
ATOM 685 C C . LYS A 1 86 ? -4.892 2.921 -2.808 1.00 93.06 86 LYS A C 1
ATOM 687 O O . LYS A 1 86 ? -5.748 2.988 -1.924 1.00 93.06 86 LYS A O 1
ATOM 692 N N . ILE A 1 87 ? -4.824 1.925 -3.690 1.00 94.50 87 ILE A N 1
ATOM 693 C CA . ILE A 1 87 ? -5.755 0.790 -3.728 1.00 94.50 87 ILE A CA 1
ATOM 694 C C . ILE A 1 87 ? -5.522 -0.121 -2.520 1.00 94.50 87 ILE A C 1
ATOM 696 O O . ILE A 1 87 ? -6.438 -0.346 -1.729 1.00 94.50 87 ILE A O 1
ATOM 700 N N . ILE A 1 88 ? -4.282 -0.571 -2.314 1.00 92.75 88 ILE A N 1
ATOM 701 C CA . ILE A 1 88 ? -3.935 -1.491 -1.226 1.00 92.75 88 ILE A CA 1
ATOM 702 C C . ILE A 1 88 ? -4.198 -0.860 0.136 1.00 92.75 88 ILE A C 1
ATOM 704 O O . ILE A 1 88 ? -4.659 -1.552 1.032 1.00 92.75 88 ILE A O 1
ATOM 708 N N . ARG A 1 89 ? -3.997 0.451 0.314 1.00 91.25 89 ARG A N 1
ATOM 709 C CA . ARG A 1 89 ? -4.325 1.120 1.582 1.00 91.25 89 ARG A CA 1
ATOM 710 C C . ARG A 1 89 ? -5.801 0.974 1.953 1.00 91.25 89 ARG A C 1
ATOM 712 O O . ARG A 1 89 ? -6.099 0.805 3.132 1.00 91.25 89 ARG A O 1
ATOM 719 N N . ARG A 1 90 ? -6.712 1.051 0.975 1.00 91.88 90 ARG A N 1
ATOM 720 C CA . ARG A 1 90 ? -8.154 0.869 1.209 1.00 91.88 90 ARG A CA 1
ATOM 721 C C . ARG A 1 90 ? -8.474 -0.586 1.526 1.00 91.88 90 ARG A C 1
ATOM 723 O O . ARG A 1 90 ? -9.080 -0.849 2.557 1.00 91.88 90 ARG A O 1
ATOM 730 N N . ILE A 1 91 ? -7.978 -1.508 0.701 1.00 92.38 91 ILE A N 1
ATOM 731 C CA . ILE A 1 91 ? -8.211 -2.946 0.878 1.00 92.38 91 ILE A CA 1
ATOM 732 C C . ILE A 1 91 ? -7.632 -3.422 2.213 1.00 92.38 91 ILE A C 1
ATOM 734 O O . ILE A 1 91 ? -8.334 -4.035 3.003 1.00 92.38 91 ILE A O 1
ATOM 738 N N . ALA A 1 92 ? -6.377 -3.089 2.515 1.00 89.62 92 ALA A N 1
ATOM 739 C CA . ALA A 1 92 ? -5.726 -3.470 3.762 1.00 89.62 92 ALA A CA 1
ATOM 740 C C . ALA A 1 92 ? -6.448 -2.884 4.977 1.00 89.62 92 ALA A C 1
ATOM 742 O O . ALA A 1 92 ? -6.565 -3.565 5.988 1.00 89.62 92 ALA A O 1
ATOM 743 N N . PHE A 1 93 ? -6.957 -1.650 4.896 1.00 89.44 93 PHE A N 1
ATOM 744 C CA . PHE A 1 93 ? -7.751 -1.087 5.984 1.00 89.44 93 PHE A CA 1
ATOM 745 C C . PHE A 1 93 ? -9.028 -1.900 6.227 1.00 89.44 93 PHE A C 1
ATOM 747 O O . PHE A 1 93 ? -9.296 -2.254 7.371 1.00 89.44 93 PHE A O 1
ATOM 754 N N . GLU A 1 94 ? -9.786 -2.229 5.179 1.00 88.19 94 GLU A N 1
ATOM 755 C CA . GLU A 1 94 ? -11.015 -3.025 5.300 1.00 88.19 94 GLU A CA 1
ATOM 756 C C . GLU A 1 94 ? -10.738 -4.456 5.767 1.00 88.19 94 GLU A C 1
ATOM 758 O O . GLU A 1 94 ? -11.385 -4.928 6.700 1.00 88.19 94 GLU A O 1
ATOM 763 N N . VAL A 1 95 ? -9.725 -5.112 5.196 1.00 89.12 95 VAL A N 1
ATOM 764 C CA . VAL A 1 95 ? -9.322 -6.474 5.563 1.00 89.12 9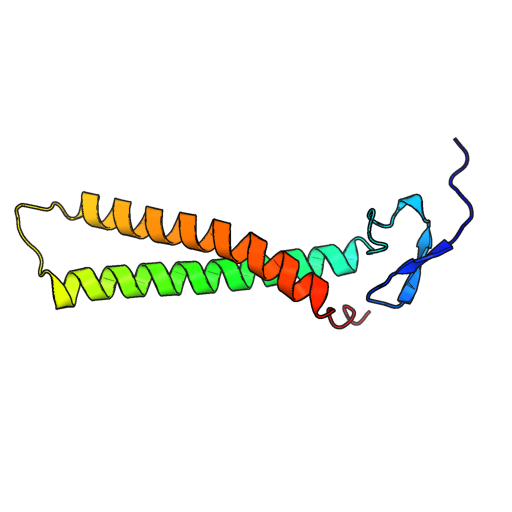5 VAL A CA 1
ATOM 765 C C . VAL A 1 95 ? -8.887 -6.527 7.022 1.00 89.12 95 VAL A C 1
ATOM 767 O O . VAL A 1 95 ? -9.477 -7.281 7.786 1.00 89.12 95 VAL A O 1
ATOM 770 N N . ILE A 1 96 ? -7.930 -5.691 7.440 1.00 86.19 96 ILE A N 1
ATOM 771 C CA . ILE A 1 96 ? -7.418 -5.672 8.823 1.00 86.19 96 ILE A CA 1
ATOM 772 C C . ILE A 1 96 ? -8.532 -5.312 9.811 1.00 86.19 96 ILE A C 1
ATOM 774 O O . ILE A 1 96 ? -8.577 -5.826 10.926 1.00 86.19 96 ILE A O 1
ATOM 778 N N . ARG A 1 97 ? -9.452 -4.430 9.412 1.00 83.38 97 ARG A N 1
ATOM 779 C CA . ARG A 1 97 ? -10.617 -4.099 10.228 1.00 83.38 97 ARG A CA 1
ATOM 780 C C . ARG A 1 97 ? -11.574 -5.287 10.370 1.00 83.38 97 ARG A C 1
ATOM 782 O O . ARG A 1 97 ? -12.150 -5.461 11.439 1.00 83.38 97 ARG A O 1
ATOM 789 N N . SER A 1 98 ? -11.752 -6.083 9.315 1.00 84.69 98 SER A N 1
ATOM 790 C CA . SER A 1 98 ? -12.646 -7.248 9.307 1.00 84.69 98 SER A CA 1
ATOM 791 C C . SER A 1 98 ? -12.094 -8.449 10.078 1.00 84.69 98 SER A C 1
ATOM 793 O O . SER A 1 98 ? -12.867 -9.158 10.715 1.00 84.69 98 SER A O 1
ATOM 795 N N . SER A 1 99 ? -10.774 -8.655 10.068 1.00 80.38 99 SER A N 1
ATOM 796 C CA . SER A 1 99 ? -10.119 -9.785 10.734 1.00 80.38 99 SER A CA 1
ATOM 797 C C . SER A 1 99 ? -9.853 -9.559 12.224 1.00 80.38 99 SER A C 1
ATOM 799 O O . SER A 1 99 ? -9.442 -10.488 12.915 1.00 80.38 99 SER A O 1
ATOM 801 N N . GLY A 1 100 ? -10.111 -8.349 12.729 1.00 72.50 100 GLY A N 1
ATOM 802 C CA . GLY A 1 100 ? -9.734 -7.955 14.082 1.00 72.50 100 GLY A CA 1
ATOM 803 C C . GLY A 1 100 ? -8.229 -7.706 14.188 1.00 72.50 100 GLY A C 1
ATOM 804 O O . GLY A 1 100 ? -7.413 -8.199 13.407 1.00 72.50 100 GLY A O 1
ATOM 805 N N . VAL A 1 101 ? -7.838 -6.879 15.149 1.00 73.50 101 VAL A N 1
ATOM 806 C CA . VAL A 1 101 ? -6.436 -6.537 15.391 1.00 73.50 101 VAL A CA 1
ATOM 807 C C . VAL A 1 101 ? -6.128 -6.870 16.838 1.00 73.50 101 VAL A C 1
ATOM 809 O O . VAL A 1 101 ? -6.893 -6.448 17.703 1.00 73.50 101 VAL A O 1
ATOM 812 N N . PRO A 1 102 ? -5.022 -7.571 17.144 1.00 68.19 102 PRO A N 1
ATOM 813 C CA . PRO A 1 102 ? -4.642 -7.774 18.533 1.00 68.19 102 PRO A CA 1
ATOM 814 C C . PRO A 1 102 ? -4.589 -6.408 19.233 1.00 68.19 102 PRO A C 1
ATOM 816 O O . PRO A 1 102 ? -4.073 -5.448 18.637 1.00 68.19 102 PRO A O 1
ATOM 819 N N . PRO A 1 103 ? -5.193 -6.283 20.429 1.00 60.09 103 PRO A N 1
ATOM 820 C CA . PRO A 1 103 ? -5.194 -5.030 21.163 1.00 60.09 103 PRO A CA 1
ATOM 821 C C . PRO A 1 103 ? -3.749 -4.557 21.301 1.00 60.09 103 PRO A C 1
ATOM 823 O O . PRO A 1 103 ? -2.855 -5.364 21.546 1.00 60.09 103 PRO A O 1
ATOM 826 N N . ALA A 1 104 ? -3.509 -3.262 21.083 1.00 58.41 104 ALA A N 1
ATOM 827 C CA . ALA A 1 104 ? -2.219 -2.684 21.424 1.00 58.41 104 ALA A CA 1
ATOM 828 C C . ALA A 1 104 ? -2.033 -2.912 22.924 1.00 58.41 104 ALA A C 1
ATOM 830 O O . ALA A 1 104 ? -2.774 -2.341 23.725 1.00 58.41 104 ALA A O 1
ATOM 831 N N . GLU A 1 105 ? -1.141 -3.840 23.254 1.00 55.97 105 GLU A N 1
ATOM 832 C CA . GLU A 1 105 ? -0.754 -4.184 24.613 1.00 55.97 105 GLU A CA 1
ATOM 833 C C . GLU A 1 105 ? -0.443 -2.870 25.340 1.00 55.97 105 GLU A C 1
ATOM 835 O O . GLU A 1 105 ? 0.265 -2.012 24.801 1.00 55.97 105 GLU A O 1
ATOM 840 N N . ALA A 1 106 ? -1.124 -2.661 26.469 1.00 43.06 106 ALA A N 1
ATOM 841 C CA . ALA A 1 106 ? -0.993 -1.461 27.288 1.00 43.06 106 ALA A CA 1
ATOM 842 C C . ALA A 1 106 ? 0.220 -1.556 28.201 1.00 43.06 106 ALA A C 1
ATOM 844 O O . ALA A 1 106 ? 0.493 -2.687 28.661 1.00 43.06 106 ALA A O 1
#